Protein AF-A0AAN1DIV7-F1 (afdb_monomer_lite)

Radius of gyration: 16.42 Å; chains: 1; bounding box: 36×28×44 Å

Structure (mmCIF, N/CA/C/O backbone):
data_AF-A0AAN1DIV7-F1
#
_entry.id   AF-A0AAN1DIV7-F1
#
loop_
_atom_site.group_PDB
_atom_site.id
_atom_site.type_symbol
_atom_site.label_atom_id
_atom_site.label_alt_id
_atom_site.label_comp_id
_atom_site.label_asym_id
_atom_site.label_entity_id
_atom_site.label_seq_id
_atom_site.pdbx_PDB_ins_code
_atom_site.Cartn_x
_atom_site.Cartn_y
_atom_site.Cartn_z
_atom_site.occupancy
_atom_site.B_iso_or_equiv
_atom_site.auth_seq_id
_atom_site.auth_comp_id
_atom_site.auth_asym_id
_atom_site.auth_atom_id
_atom_site.pdbx_PDB_model_num
ATOM 1 N N . MET A 1 1 ? -23.582 -17.573 -2.032 1.00 48.62 1 MET A N 1
ATOM 2 C CA . MET A 1 1 ? -23.218 -18.103 -0.702 1.00 48.62 1 MET A CA 1
ATOM 3 C C . MET A 1 1 ? -22.044 -17.298 -0.152 1.00 48.62 1 MET A C 1
ATOM 5 O O . MET A 1 1 ? -20.907 -17.673 -0.398 1.00 48.62 1 MET A O 1
ATOM 9 N N . GLN A 1 2 ? -22.307 -16.177 0.523 1.00 52.22 2 GLN A N 1
ATOM 10 C CA . GLN A 1 2 ? -21.539 -15.731 1.693 1.00 52.22 2 GLN A CA 1
ATOM 11 C C . GLN A 1 2 ? -22.283 -14.579 2.370 1.00 52.22 2 GLN A C 1
ATOM 13 O O . GLN A 1 2 ? -22.959 -13.783 1.724 1.00 52.22 2 GLN A O 1
ATOM 18 N N . THR A 1 3 ? -22.274 -14.653 3.689 1.00 49.06 3 THR A N 1
ATOM 19 C CA . THR A 1 3 ? -23.238 -14.136 4.649 1.00 49.06 3 THR A CA 1
ATOM 20 C C . THR A 1 3 ? -22.989 -12.670 4.965 1.00 49.06 3 THR A C 1
ATOM 22 O O . THR A 1 3 ? -21.868 -12.285 5.271 1.00 49.06 3 THR A O 1
ATOM 25 N N . THR A 1 4 ? -24.052 -11.866 4.964 1.00 54.03 4 THR A N 1
ATOM 26 C CA . THR A 1 4 ? -24.085 -10.501 5.515 1.00 54.03 4 THR A CA 1
ATOM 27 C C . THR A 1 4 ? -24.000 -10.549 7.047 1.00 54.03 4 THR A C 1
ATOM 29 O O . THR A 1 4 ? -24.905 -10.124 7.756 1.00 54.03 4 THR A O 1
ATOM 32 N N . GLN A 1 5 ? -22.937 -11.149 7.576 1.00 57.47 5 GLN A N 1
ATOM 33 C CA . GLN A 1 5 ? -22.524 -10.973 8.960 1.00 57.47 5 GLN A CA 1
ATOM 34 C C . GLN A 1 5 ? -21.590 -9.772 8.972 1.00 57.47 5 GLN A C 1
ATOM 36 O O . GLN A 1 5 ? -20.682 -9.706 8.149 1.00 57.47 5 GLN A O 1
ATOM 41 N N . HIS A 1 6 ? -21.880 -8.810 9.849 1.00 60.56 6 HIS A N 1
ATOM 42 C CA . HIS A 1 6 ? -21.031 -7.661 10.149 1.00 60.56 6 HIS A CA 1
ATOM 43 C C . HIS A 1 6 ? -19.567 -8.084 10.088 1.00 60.56 6 HIS A C 1
ATOM 45 O O . HIS A 1 6 ? -19.146 -8.939 10.862 1.00 60.56 6 HIS A O 1
ATOM 51 N N . ASP A 1 7 ? -18.856 -7.579 9.088 1.00 73.00 7 ASP A N 1
ATOM 52 C CA . ASP A 1 7 ? -17.524 -8.057 8.791 1.00 73.00 7 ASP A CA 1
ATOM 53 C C . ASP A 1 7 ? -16.550 -7.243 9.649 1.00 73.00 7 ASP A C 1
ATOM 55 O O . ASP A 1 7 ? -16.307 -6.073 9.343 1.00 73.00 7 ASP A O 1
ATOM 59 N N . PRO A 1 8 ? -16.044 -7.814 10.757 1.00 77.38 8 PRO A N 1
ATOM 60 C CA . PRO A 1 8 ? -15.341 -7.062 11.798 1.00 77.38 8 PRO A CA 1
ATOM 61 C C . PRO A 1 8 ? -14.037 -6.434 11.296 1.00 77.38 8 PRO A C 1
ATOM 63 O O . PRO A 1 8 ? -13.458 -5.588 11.964 1.00 77.38 8 PRO A O 1
ATOM 66 N N . CYS A 1 9 ? -13.577 -6.836 10.111 1.00 80.62 9 CYS A N 1
ATOM 67 C CA . CYS A 1 9 ? -12.359 -6.342 9.492 1.00 80.62 9 CYS A CA 1
ATOM 68 C C . CYS A 1 9 ? -12.634 -5.349 8.349 1.00 80.62 9 CYS A C 1
ATOM 70 O O . CYS A 1 9 ? -11.762 -5.185 7.494 1.00 80.62 9 CYS A O 1
ATOM 72 N N . GLN A 1 10 ? -13.825 -4.729 8.263 1.00 85.62 10 GLN A N 1
ATOM 73 C CA . GLN A 1 10 ? -1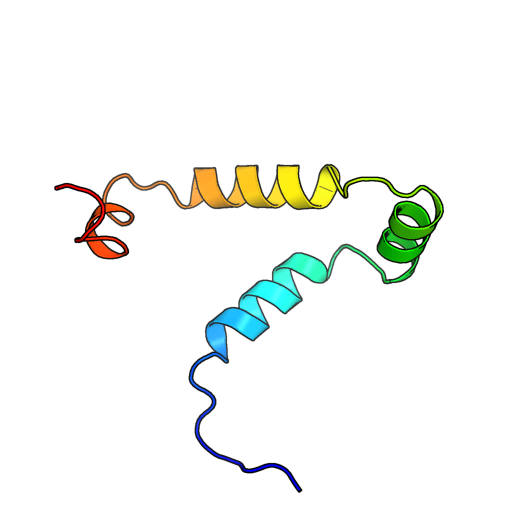4.110 -3.739 7.207 1.00 85.62 10 GLN A CA 1
ATOM 74 C C . GLN A 1 10 ? -13.085 -2.611 7.198 1.00 85.62 10 GLN A C 1
ATOM 76 O O . GLN A 1 10 ? -12.441 -2.415 6.172 1.00 85.62 10 GLN A O 1
ATOM 81 N N . ASP A 1 11 ? -12.849 -1.983 8.346 1.00 77.50 11 ASP A N 1
ATOM 82 C CA . ASP A 1 11 ? -11.920 -0.856 8.469 1.00 77.50 11 ASP A CA 1
ATOM 83 C C . ASP A 1 11 ? -10.503 -1.240 8.020 1.00 77.50 11 ASP A C 1
ATOM 85 O O . ASP A 1 11 ? -9.844 -0.514 7.278 1.00 77.50 11 ASP A O 1
ATOM 89 N N . ILE A 1 12 ? -10.054 -2.442 8.394 1.00 82.56 12 ILE A N 1
ATOM 90 C CA . ILE A 1 12 ? -8.746 -2.972 7.991 1.00 82.56 12 ILE A CA 1
ATOM 91 C C . ILE A 1 12 ? -8.702 -3.204 6.476 1.00 82.56 12 ILE A C 1
ATOM 93 O O . ILE A 1 12 ? -7.708 -2.880 5.832 1.00 82.56 12 ILE A O 1
ATOM 97 N N . ARG A 1 13 ? -9.761 -3.756 5.871 1.00 85.38 13 ARG A N 1
ATOM 98 C CA . ARG A 1 13 ? -9.795 -3.989 4.420 1.00 85.38 13 ARG A CA 1
ATOM 99 C C . ARG A 1 13 ? -9.873 -2.700 3.618 1.00 85.38 13 ARG A C 1
ATOM 101 O O . ARG A 1 13 ? -9.287 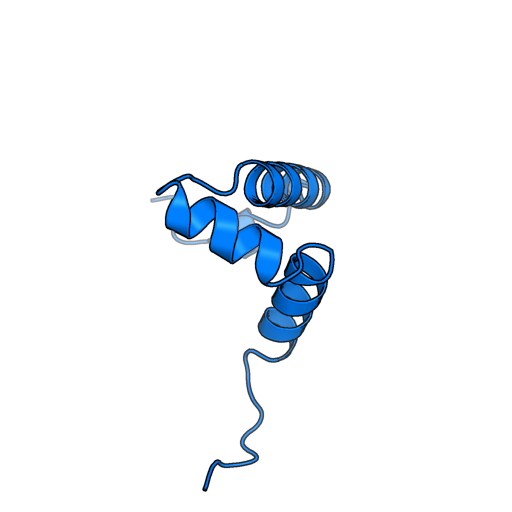-2.654 2.541 1.00 85.38 13 ARG A O 1
ATOM 108 N N . GLU A 1 14 ? -10.592 -1.696 4.101 1.00 87.25 14 GLU A N 1
ATOM 109 C CA . GLU A 1 14 ? -10.617 -0.371 3.482 1.00 87.25 14 GLU A CA 1
ATOM 110 C C . GLU A 1 14 ? -9.238 0.278 3.564 1.00 87.25 14 GLU A C 1
ATOM 112 O O . GLU A 1 14 ? -8.680 0.627 2.526 1.00 87.25 14 GLU A O 1
ATOM 117 N N . ALA A 1 15 ? -8.614 0.277 4.744 1.00 84.81 15 ALA A N 1
ATOM 118 C CA . ALA A 1 15 ? -7.254 0.776 4.914 1.00 84.81 15 ALA A CA 1
ATOM 119 C C . ALA A 1 15 ? -6.246 0.062 3.994 1.00 84.81 15 ALA A C 1
ATOM 121 O O . ALA A 1 15 ? -5.426 0.712 3.351 1.00 84.81 15 ALA A O 1
ATOM 122 N N . VAL A 1 16 ? -6.323 -1.269 3.864 1.00 85.19 16 VAL A N 1
ATOM 123 C CA . VAL A 1 16 ? -5.459 -2.037 2.948 1.00 85.19 16 VAL A CA 1
ATOM 124 C C . VAL A 1 16 ? -5.742 -1.704 1.480 1.00 85.19 16 VAL A C 1
ATOM 126 O O . VAL A 1 16 ? -4.812 -1.644 0.678 1.00 85.19 16 VAL A O 1
ATOM 129 N N . ARG A 1 17 ? -7.003 -1.475 1.095 1.00 87.50 17 ARG A N 1
ATOM 130 C CA . ARG A 1 17 ? -7.354 -1.071 -0.278 1.00 87.50 17 ARG A CA 1
ATOM 131 C C . ARG A 1 17 ? -6.794 0.303 -0.614 1.00 87.50 17 ARG A C 1
ATOM 133 O O . ARG A 1 17 ? -6.202 0.454 -1.680 1.00 87.50 17 ARG A O 1
ATOM 140 N N . ASP A 1 18 ? -6.940 1.262 0.289 1.00 88.12 18 ASP A N 1
ATOM 141 C CA . ASP A 1 18 ? -6.414 2.614 0.114 1.00 88.12 18 ASP A CA 1
ATOM 142 C C . ASP A 1 18 ? -4.886 2.604 0.059 1.00 88.12 18 ASP A C 1
ATOM 144 O O . ASP A 1 18 ? -4.284 3.240 -0.810 1.00 88.12 18 ASP A O 1
ATOM 148 N N . LEU A 1 19 ? -4.258 1.787 0.910 1.00 85.75 19 LEU A N 1
ATOM 149 C CA . LEU A 1 19 ? -2.827 1.526 0.876 1.00 85.75 19 LEU A CA 1
ATOM 150 C C . LEU A 1 19 ? -2.428 0.985 -0.510 1.00 85.75 19 LEU A C 1
ATOM 152 O O . LEU A 1 19 ? -1.574 1.559 -1.179 1.00 85.75 19 LEU A O 1
ATOM 156 N N . CYS A 1 20 ? -3.054 -0.067 -1.021 1.00 88.44 20 CYS A N 1
ATOM 157 C CA . CYS A 1 20 ? -2.638 -0.655 -2.298 1.00 88.44 20 CYS A CA 1
ATOM 158 C C . CYS A 1 20 ? -3.103 0.120 -3.549 1.00 88.44 20 CYS A C 1
ATOM 160 O O . CYS A 1 20 ? -2.609 -0.157 -4.637 1.00 88.44 20 CYS A O 1
ATOM 162 N N . SER A 1 21 ? -4.003 1.102 -3.428 1.00 90.19 21 SER A N 1
ATOM 163 C CA . SER A 1 21 ? -4.590 1.851 -4.557 1.00 90.19 21 SER A CA 1
ATOM 164 C C . SER A 1 21 ? -3.567 2.472 -5.536 1.00 90.19 21 SER A C 1
ATOM 166 O O . SER A 1 21 ? -3.770 2.372 -6.749 1.00 90.19 21 SER A O 1
ATOM 168 N N . PRO A 1 22 ? -2.429 3.043 -5.084 1.00 88.25 22 PRO A N 1
ATOM 169 C CA . PRO A 1 22 ? -1.415 3.600 -5.986 1.00 88.25 22 PRO A CA 1
ATOM 170 C C . PRO A 1 22 ? -0.575 2.553 -6.730 1.00 88.25 22 PRO A C 1
ATOM 172 O O . PRO A 1 22 ? 0.154 2.909 -7.655 1.00 88.25 22 PRO A O 1
ATOM 175 N N . PHE A 1 23 ? -0.647 1.280 -6.332 1.00 88.06 23 PHE A N 1
ATOM 176 C CA . PHE A 1 23 ? 0.174 0.197 -6.865 1.00 88.06 23 PHE A CA 1
ATOM 177 C C . PHE A 1 23 ? -0.685 -0.715 -7.754 1.00 88.06 23 PHE A C 1
ATOM 179 O O . PHE A 1 23 ? -1.422 -1.571 -7.262 1.00 88.06 23 PHE A O 1
ATOM 186 N N . PRO A 1 24 ? -0.643 -0.552 -9.091 1.00 87.69 24 PRO A N 1
ATOM 187 C CA . PRO A 1 24 ? -1.440 -1.380 -9.987 1.00 87.69 24 PRO A CA 1
ATOM 188 C C . PRO A 1 24 ? -0.940 -2.829 -9.983 1.00 87.69 24 PRO A C 1
ATOM 190 O O . PRO A 1 24 ? 0.239 -3.098 -9.772 1.00 87.69 24 PRO A O 1
ATOM 193 N N . GLY A 1 25 ? -1.799 -3.784 -10.351 1.00 88.44 25 GLY A N 1
ATOM 194 C CA . GLY A 1 25 ? -1.433 -5.210 -10.416 1.00 88.44 25 GLY A CA 1
ATOM 195 C C . GLY A 1 25 ? -0.251 -5.549 -11.346 1.00 88.44 25 GLY A C 1
ATOM 196 O O . GLY A 1 25 ? 0.295 -6.647 -11.291 1.00 88.44 25 GLY A O 1
ATOM 197 N N . GLU A 1 26 ? 0.154 -4.642 -12.238 1.00 92.00 26 GLU A N 1
ATOM 198 C CA . GLU A 1 26 ? 1.394 -4.770 -13.018 1.00 92.00 26 GLU A CA 1
ATOM 199 C C . GLU A 1 26 ? 2.665 -4.565 -12.180 1.00 92.00 26 GLU A C 1
ATOM 201 O O . GLU A 1 26 ? 3.639 -5.284 -12.389 1.00 92.00 26 GLU A O 1
ATOM 206 N N . TYR A 1 27 ? 2.643 -3.647 -11.208 1.00 90.19 27 TYR A N 1
ATOM 207 C CA . TYR A 1 27 ? 3.754 -3.413 -10.283 1.00 90.19 27 TYR A CA 1
ATOM 208 C C . TYR A 1 27 ? 4.084 -4.695 -9.506 1.00 90.19 27 TYR A C 1
ATOM 210 O O . TYR A 1 27 ? 5.213 -5.180 -9.567 1.00 90.19 27 TYR A O 1
ATOM 218 N N . PHE A 1 28 ? 3.067 -5.315 -8.902 1.00 90.19 28 PHE A N 1
ATOM 219 C CA . PHE A 1 28 ? 3.211 -6.578 -8.177 1.00 90.19 28 PHE A CA 1
ATOM 220 C C . PHE A 1 28 ? 3.702 -7.727 -9.060 1.00 90.19 28 PHE A C 1
ATOM 222 O O . PHE A 1 28 ? 4.604 -8.453 -8.661 1.00 90.19 28 PHE A O 1
ATOM 229 N N . ARG A 1 29 ? 3.162 -7.878 -10.279 1.00 93.31 29 ARG A N 1
ATOM 230 C CA . ARG A 1 29 ? 3.610 -8.929 -11.212 1.00 93.31 29 ARG A CA 1
ATOM 231 C C . ARG A 1 29 ? 5.076 -8.786 -11.597 1.00 93.31 29 ARG A C 1
ATOM 233 O O . ARG A 1 29 ? 5.765 -9.790 -11.688 1.00 93.31 29 ARG A O 1
ATOM 240 N N . ARG A 1 30 ? 5.559 -7.561 -11.821 1.00 93.00 30 ARG A N 1
ATOM 241 C CA . ARG A 1 30 ? 6.977 -7.320 -12.126 1.00 93.00 30 ARG A CA 1
ATOM 242 C C . ARG A 1 30 ? 7.890 -7.695 -10.959 1.00 93.00 30 ARG A C 1
ATOM 244 O O . ARG A 1 30 ? 8.978 -8.209 -11.184 1.00 93.00 30 ARG A O 1
ATOM 251 N N . ILE A 1 31 ? 7.460 -7.414 -9.733 1.00 92.06 31 ILE A N 1
ATOM 252 C CA . ILE A 1 31 ? 8.213 -7.750 -8.518 1.00 92.06 31 ILE A CA 1
ATOM 253 C C . ILE A 1 31 ? 8.219 -9.259 -8.291 1.00 92.06 31 ILE A C 1
ATOM 255 O O . ILE A 1 31 ? 9.277 -9.819 -8.022 1.00 92.06 31 ILE A O 1
ATOM 259 N N . ASP A 1 32 ? 7.072 -9.915 -8.468 1.00 92.38 32 ASP A N 1
ATOM 260 C CA . ASP A 1 32 ? 6.933 -11.370 -8.375 1.00 92.38 32 ASP A CA 1
ATOM 261 C C . ASP A 1 32 ? 7.808 -12.095 -9.414 1.00 92.38 32 ASP A C 1
ATOM 263 O O . ASP A 1 32 ? 8.568 -12.996 -9.059 1.00 92.38 32 ASP A O 1
ATOM 267 N N . ASP A 1 33 ? 7.803 -11.628 -10.669 1.00 95.25 33 ASP A N 1
ATOM 268 C CA . ASP A 1 33 ? 8.652 -12.152 -11.751 1.00 95.25 33 ASP A CA 1
ATOM 269 C C . ASP A 1 33 ? 10.148 -12.018 -11.420 1.00 95.25 33 ASP A C 1
ATOM 271 O O . ASP A 1 33 ? 10.935 -12.949 -11.604 1.00 95.25 33 ASP A O 1
ATOM 275 N N . ALA A 1 34 ? 10.533 -10.887 -10.824 1.00 94.50 34 ALA A N 1
ATOM 276 C CA . ALA A 1 34 ? 11.888 -10.645 -10.344 1.00 94.50 34 ALA A CA 1
ATOM 277 C C . ALA A 1 34 ? 12.227 -11.377 -9.029 1.00 94.50 34 ALA A C 1
ATOM 279 O O . ALA A 1 34 ? 13.368 -11.288 -8.573 1.00 94.50 34 ALA A O 1
ATOM 280 N N . ARG A 1 35 ? 11.263 -12.068 -8.396 1.00 91.94 35 ARG A N 1
ATOM 281 C CA . ARG A 1 35 ? 11.359 -12.590 -7.016 1.00 91.94 35 ARG A CA 1
ATOM 282 C C . ARG A 1 35 ? 11.859 -11.528 -6.026 1.00 91.94 35 ARG A C 1
ATOM 284 O O . ARG A 1 35 ? 12.624 -11.826 -5.109 1.00 91.94 35 ARG A O 1
ATOM 291 N N . GLY A 1 36 ? 11.465 -10.281 -6.266 1.00 89.12 36 GLY A N 1
ATOM 292 C CA . GLY A 1 36 ? 11.873 -9.110 -5.507 1.00 89.12 36 GLY A CA 1
ATOM 293 C C . GLY A 1 36 ? 10.965 -8.843 -4.313 1.00 89.12 36 GLY A C 1
ATOM 294 O O . GLY A 1 36 ? 9.874 -9.396 -4.191 1.00 89.12 36 GLY A O 1
ATOM 295 N N . TYR A 1 37 ? 11.419 -7.952 -3.438 1.00 83.00 37 TYR A N 1
ATOM 296 C CA . TYR A 1 37 ? 10.615 -7.415 -2.348 1.00 83.00 37 TYR A CA 1
ATOM 297 C C . TYR A 1 37 ? 10.066 -6.037 -2.758 1.00 83.00 37 TYR A C 1
ATOM 299 O O . TYR A 1 37 ? 10.797 -5.266 -3.385 1.00 83.00 37 TYR A O 1
ATOM 307 N N . PRO A 1 38 ? 8.792 -5.710 -2.477 1.00 85.69 38 PRO A N 1
ATOM 308 C CA . PRO A 1 38 ? 8.205 -4.438 -2.880 1.00 85.69 38 PRO A CA 1
ATOM 309 C C . PRO A 1 38 ? 8.641 -3.304 -1.942 1.00 85.69 38 PRO A C 1
ATOM 311 O O . PRO A 1 38 ? 7.862 -2.801 -1.131 1.00 85.69 38 PRO A O 1
ATOM 314 N N . ASP A 1 39 ? 9.894 -2.868 -2.087 1.00 85.88 39 ASP A N 1
ATOM 315 C CA . ASP A 1 39 ? 10.504 -1.841 -1.235 1.00 85.88 39 ASP A CA 1
ATOM 316 C C . ASP A 1 39 ? 9.671 -0.549 -1.178 1.00 85.88 39 ASP A C 1
ATOM 318 O O . ASP A 1 39 ? 9.539 0.048 -0.116 1.00 85.88 39 ASP A O 1
ATOM 322 N N . ALA A 1 40 ? 9.034 -0.134 -2.282 1.00 84.00 40 ALA A N 1
ATOM 323 C CA . ALA A 1 40 ? 8.254 1.108 -2.311 1.00 84.00 40 ALA A CA 1
ATOM 324 C C . ALA A 1 40 ? 6.957 1.048 -1.481 1.00 84.00 40 ALA A C 1
ATOM 326 O O . ALA A 1 40 ? 6.526 2.063 -0.932 1.00 84.00 40 ALA A O 1
ATOM 327 N N . GLU A 1 41 ? 6.332 -0.124 -1.367 1.00 82.69 41 GLU A N 1
ATOM 328 C CA . GLU A 1 41 ? 5.154 -0.305 -0.508 1.00 82.69 41 GLU A CA 1
ATOM 329 C C . GLU A 1 41 ? 5.546 -0.290 0.961 1.00 8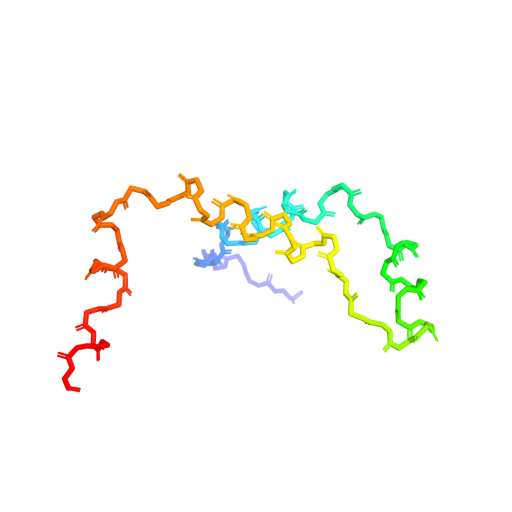2.69 41 GLU A C 1
ATOM 331 O O . GLU A 1 41 ? 4.848 0.298 1.786 1.00 82.69 41 GLU A O 1
ATOM 336 N N . VAL A 1 42 ? 6.683 -0.909 1.271 1.00 85.38 42 VAL A N 1
ATOM 337 C CA . VAL A 1 42 ? 7.205 -1.051 2.631 1.00 85.38 42 VAL A CA 1
ATOM 338 C C . VAL A 1 42 ? 7.760 0.269 3.140 1.00 85.38 42 VAL A C 1
ATOM 340 O O . VAL A 1 42 ? 7.490 0.633 4.279 1.00 85.38 42 VAL A O 1
ATOM 343 N N . GLU A 1 43 ? 8.444 1.033 2.291 1.00 86.00 43 GLU A N 1
ATOM 344 C CA . GLU A 1 43 ? 8.890 2.390 2.605 1.00 86.00 43 GLU A CA 1
ATOM 345 C C . GLU A 1 43 ? 7.691 3.298 2.900 1.00 86.00 43 GLU A C 1
ATOM 347 O O . GLU A 1 43 ? 7.702 4.037 3.885 1.00 86.00 43 GLU A O 1
ATOM 352 N N . ARG A 1 44 ? 6.612 3.209 2.105 1.00 83.56 44 ARG A N 1
ATOM 353 C CA . ARG A 1 44 ? 5.402 3.992 2.378 1.00 83.56 44 ARG A CA 1
ATOM 354 C C . ARG A 1 44 ? 4.714 3.535 3.664 1.00 83.56 44 ARG A C 1
ATOM 356 O O . ARG A 1 44 ? 4.354 4.378 4.474 1.00 83.56 44 ARG A O 1
ATOM 363 N N . LEU A 1 45 ? 4.598 2.225 3.897 1.00 83.19 45 LEU A N 1
ATOM 364 C CA . LEU A 1 45 ? 4.064 1.685 5.151 1.00 83.19 45 LEU A CA 1
ATOM 365 C C . LEU A 1 45 ? 4.878 2.166 6.359 1.00 83.19 45 LEU A C 1
ATOM 367 O O . LEU A 1 45 ? 4.306 2.530 7.382 1.00 83.19 45 LEU A O 1
ATOM 371 N N . LEU A 1 46 ? 6.205 2.203 6.239 1.00 81.81 46 LEU A N 1
ATOM 372 C CA . LEU A 1 46 ? 7.101 2.685 7.284 1.00 81.81 46 LEU A CA 1
ATOM 373 C C . LEU A 1 46 ? 6.958 4.198 7.511 1.00 81.81 46 LEU A C 1
ATOM 375 O O . LEU A 1 46 ? 6.988 4.654 8.657 1.00 81.81 46 LEU A O 1
ATOM 379 N N . ALA A 1 47 ? 6.774 4.979 6.446 1.00 77.38 47 ALA A N 1
ATOM 380 C CA . ALA A 1 47 ? 6.518 6.413 6.528 1.00 77.38 47 ALA A CA 1
ATOM 381 C C . ALA A 1 47 ? 5.158 6.719 7.180 1.00 77.38 47 ALA A C 1
ATOM 383 O O . ALA A 1 47 ? 5.093 7.551 8.089 1.0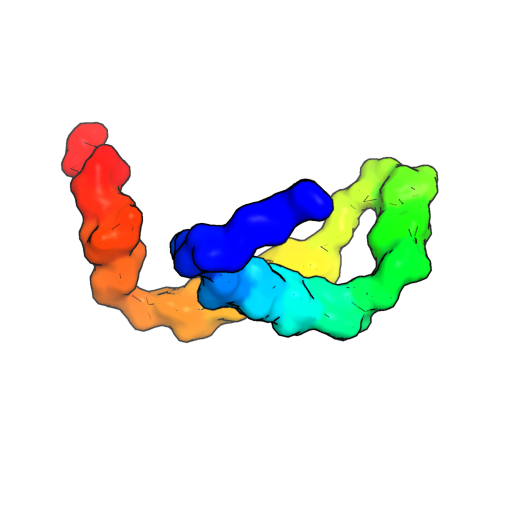0 77.38 47 ALA A O 1
ATOM 384 N N . ASP A 1 48 ? 4.104 6.007 6.781 1.00 70.38 48 ASP A N 1
ATOM 385 C CA . ASP A 1 48 ? 2.751 6.144 7.328 1.00 70.38 48 ASP A CA 1
ATOM 386 C C . ASP A 1 48 ? 2.712 5.705 8.803 1.00 70.38 48 ASP A C 1
ATOM 388 O O . ASP A 1 48 ? 2.190 6.419 9.661 1.00 70.38 48 ASP A O 1
ATOM 392 N N . ALA A 1 49 ? 3.359 4.584 9.143 1.00 69.81 49 ALA A N 1
ATOM 393 C CA . ALA A 1 49 ? 3.482 4.112 10.524 1.00 69.81 49 ALA A CA 1
ATOM 394 C C . ALA A 1 49 ? 4.224 5.119 11.423 1.00 69.81 49 ALA A C 1
ATOM 396 O O . ALA A 1 49 ? 3.861 5.315 12.585 1.00 69.81 49 ALA A O 1
ATOM 397 N N . ARG A 1 50 ? 5.235 5.818 10.886 1.00 58.88 50 ARG A N 1
ATOM 398 C CA . ARG A 1 50 ? 5.949 6.881 11.610 1.00 58.88 50 ARG A CA 1
ATOM 399 C C . ARG A 1 50 ? 5.069 8.112 11.844 1.00 58.88 50 ARG A C 1
ATOM 401 O O . ARG A 1 50 ? 5.185 8.734 12.894 1.00 58.88 50 ARG A O 1
ATOM 408 N N . GLN A 1 51 ? 4.175 8.449 10.916 1.00 57.88 51 GLN A N 1
ATOM 409 C CA . GLN A 1 51 ? 3.201 9.535 11.099 1.00 57.88 51 GLN A CA 1
ATOM 410 C C . GLN A 1 51 ? 2.079 9.156 12.077 1.00 57.88 51 GLN A C 1
ATOM 412 O O . GLN A 1 51 ? 1.562 10.023 12.776 1.00 57.88 51 GLN A O 1
ATOM 417 N N . ALA A 1 52 ? 1.764 7.862 12.194 1.00 53.12 52 ALA A N 1
ATOM 418 C CA . ALA A 1 52 ? 0.867 7.327 13.217 1.00 53.12 52 ALA A CA 1
ATOM 419 C C . ALA A 1 52 ? 1.507 7.255 14.616 1.00 53.12 52 ALA A C 1
ATOM 421 O O . ALA A 1 52 ? 0.809 7.015 15.601 1.00 53.12 52 ALA A O 1
ATOM 422 N N . THR A 1 53 ? 2.820 7.494 14.736 1.00 50.56 53 THR A N 1
ATOM 423 C CA . THR A 1 53 ? 3.504 7.569 16.031 1.00 50.56 53 THR A CA 1
ATOM 424 C C . THR A 1 53 ? 3.267 8.942 16.670 1.00 50.56 53 THR A C 1
ATOM 426 O O . THR A 1 53 ? 4.177 9.755 16.818 1.00 50.56 53 THR A O 1
ATOM 429 N N . SER A 1 54 ? 2.031 9.198 17.104 1.00 46.84 54 SER A N 1
ATOM 430 C CA . SER A 1 54 ? 1.874 9.842 18.405 1.00 46.84 54 SER A CA 1
ATOM 431 C C . SER A 1 54 ? 2.177 8.762 19.449 1.00 46.84 54 SER A C 1
ATOM 433 O O . SER A 1 54 ? 1.645 7.653 19.404 1.00 46.84 54 SER A O 1
ATOM 435 N N . CYS A 1 55 ? 3.119 9.039 20.343 1.00 43.97 55 CYS A N 1
ATOM 436 C CA . CYS A 1 55 ? 3.704 8.075 21.280 1.00 43.97 55 CYS A CA 1
ATOM 437 C C . CYS A 1 55 ? 2.733 7.403 22.287 1.00 43.97 55 CYS A C 1
ATOM 439 O O . CYS A 1 55 ? 3.215 6.686 23.156 1.00 43.97 55 CYS A O 1
ATOM 441 N N . ASP A 1 56 ? 1.410 7.570 22.195 1.00 53.25 56 ASP A N 1
ATOM 442 C CA . ASP A 1 56 ? 0.444 7.022 23.168 1.00 53.25 56 ASP A CA 1
ATOM 443 C C . ASP A 1 56 ? -0.276 5.731 22.718 1.00 53.25 56 ASP A C 1
ATOM 445 O O . ASP A 1 56 ? -0.803 4.986 23.546 1.00 53.25 56 ASP A O 1
ATOM 449 N N . ALA A 1 57 ? -0.312 5.406 21.420 1.00 52.59 57 ALA A N 1
ATOM 450 C CA . ALA A 1 57 ? -1.212 4.348 20.935 1.00 52.59 57 ALA A CA 1
ATOM 451 C C . ALA A 1 57 ? -0.629 2.922 20.986 1.00 52.59 57 ALA A C 1
ATOM 453 O O . ALA A 1 57 ? -1.378 1.961 21.172 1.00 52.59 57 ALA A O 1
ATOM 454 N N . ILE A 1 58 ? 0.694 2.750 20.871 1.00 50.72 58 ILE A N 1
ATOM 455 C CA . ILE A 1 58 ? 1.304 1.405 20.833 1.00 50.72 58 ILE A CA 1
ATOM 456 C C . ILE A 1 58 ? 1.132 0.676 22.178 1.00 50.72 58 ILE A C 1
ATOM 458 O O . ILE A 1 58 ? 0.833 -0.517 22.186 1.00 50.72 58 ILE A O 1
ATOM 462 N N . GLY A 1 59 ? 1.193 1.397 23.305 1.00 49.56 59 GLY A N 1
ATOM 463 C CA . GLY A 1 59 ? 0.908 0.832 24.632 1.00 49.56 59 GLY A CA 1
ATOM 464 C C . GLY A 1 59 ? -0.557 0.423 24.837 1.00 49.56 59 GLY A C 1
ATOM 465 O O . GLY A 1 59 ? -0.842 -0.429 25.671 1.00 49.56 59 GLY A O 1
ATOM 466 N N . THR A 1 60 ? -1.481 0.978 24.046 1.00 53.81 60 THR A N 1
ATOM 467 C CA . THR A 1 60 ? -2.913 0.638 24.107 1.00 53.81 60 THR A CA 1
ATOM 468 C C . THR A 1 60 ? -3.260 -0.549 23.199 1.00 53.81 60 THR A C 1
ATOM 470 O O . THR A 1 60 ? -4.174 -1.311 23.502 1.00 53.81 60 THR A O 1
ATOM 473 N N . LEU A 1 61 ? -2.526 -0.735 22.096 1.00 52.56 61 LEU A N 1
ATOM 474 C CA . LEU A 1 61 ? -2.782 -1.791 21.107 1.00 52.56 61 LEU A CA 1
ATOM 475 C C . LEU A 1 61 ? -2.083 -3.123 21.435 1.00 52.56 61 LEU A C 1
ATOM 477 O O . LEU A 1 61 ? -2.546 -4.168 20.984 1.00 52.56 61 LEU A O 1
ATOM 481 N N . PHE A 1 62 ?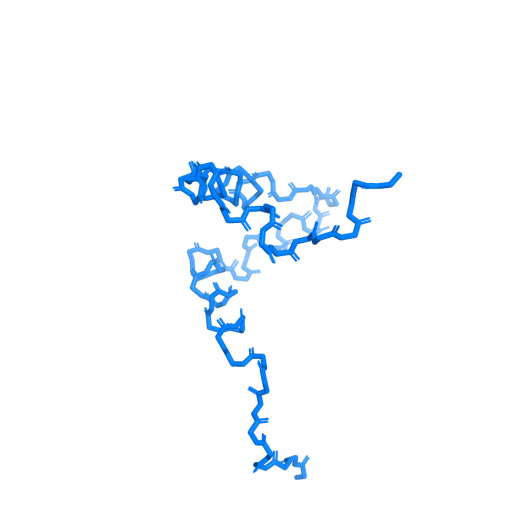 -1.010 -3.107 22.236 1.00 51.41 62 PHE A N 1
ATOM 482 C CA . PHE A 1 62 ? -0.260 -4.306 22.639 1.00 51.41 62 PHE A CA 1
ATOM 483 C C . PHE A 1 62 ? 0.105 -4.292 24.138 1.00 51.41 62 PHE A C 1
ATOM 485 O O . PHE A 1 62 ? 1.278 -4.137 24.482 1.00 51.41 62 PHE A O 1
ATOM 492 N N . PRO A 1 63 ? -0.865 -4.480 25.054 1.00 53.72 63 PRO A N 1
ATOM 493 C CA . PRO A 1 63 ? -0.595 -4.480 26.497 1.00 53.72 63 PRO A CA 1
ATOM 494 C C . PRO A 1 63 ? 0.278 -5.662 26.971 1.00 53.72 63 PRO A C 1
ATOM 496 O O . PRO A 1 63 ? 0.932 -5.559 28.002 1.00 53.72 63 PRO A O 1
ATOM 499 N N . GLU A 1 64 ? 0.338 -6.761 26.211 1.00 47.97 64 GLU A N 1
ATOM 500 C CA . GLU A 1 64 ? 1.046 -8.002 26.587 1.00 47.97 64 GLU A CA 1
ATOM 501 C C . GLU A 1 64 ? 2.517 -8.054 26.123 1.00 47.97 64 GLU A C 1
ATOM 503 O O . GLU A 1 64 ? 3.212 -9.035 26.369 1.00 47.97 64 GLU A O 1
ATOM 508 N N . ALA A 1 65 ? 3.023 -7.025 25.433 1.00 52.12 65 ALA A N 1
ATOM 509 C CA . ALA A 1 65 ? 4.405 -7.012 24.933 1.00 52.12 65 ALA A CA 1
ATOM 510 C C . ALA A 1 65 ? 5.440 -6.528 25.972 1.00 52.12 65 ALA A C 1
ATOM 512 O O . ALA A 1 65 ? 6.619 -6.389 25.649 1.00 52.12 65 ALA A O 1
ATOM 513 N N . SER A 1 66 ? 5.012 -6.269 27.212 1.00 49.72 66 SER A N 1
ATOM 514 C CA . SER A 1 66 ? 5.876 -5.871 28.326 1.00 49.72 66 SER A CA 1
ATOM 515 C C . SER A 1 66 ? 5.698 -6.821 29.513 1.00 49.72 66 SER A C 1
ATOM 517 O O . SER A 1 66 ? 5.152 -6.436 30.548 1.00 49.72 66 SER A O 1
ATOM 519 N N . ALA A 1 67 ? 6.180 -8.052 29.362 1.00 44.94 67 ALA A N 1
ATOM 520 C CA . ALA A 1 67 ? 6.495 -8.954 30.466 1.00 44.94 67 ALA A CA 1
ATOM 521 C C . ALA A 1 67 ? 7.882 -9.563 30.241 1.00 44.94 67 ALA A C 1
ATOM 523 O O . ALA A 1 67 ? 8.160 -9.971 29.089 1.00 44.94 67 ALA A O 1
#

Secondary structure (DSSP, 8-state):
-------TTHHHHHHHHHHHTTS-HHHHHHHHHTT---HHHHHH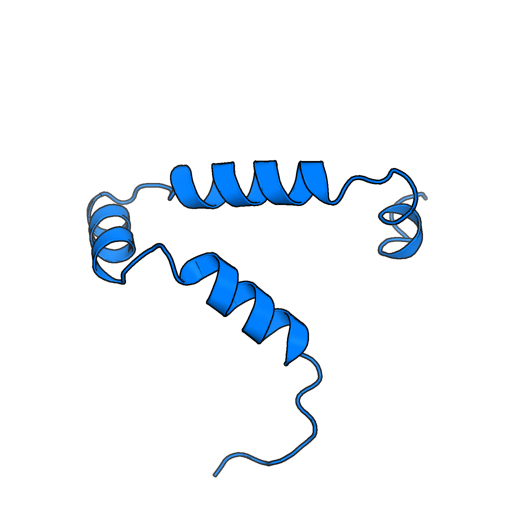HHHHHHHT--TTSHHHH-GGG--

Sequence (67 aa):
MQTTQHDPCQDIREAVRDLCSPFPGEYFRRIDDARGYPDAEVERLLADARQATSCDAIGTLFPEASA

Foldseek 3Di:
DDDPDPDVCPVVVVVVCVLCVVPDPVNVVVCVVVVHDPVVSVVVVVVVVVVVPPPPVVCVVCVPPPD

pLDDT: mean 73.58, std 17.05, range [43.97, 95.25]